Protein AF-A0A830C2A0-F1 (afdb_monomer_lite)

Secondary structure (DSSP, 8-state):
-HHHHHHHHHHHHH-TTS-HHHHHHHHHHHHHHHHHTS-HHHHHHS-TTTGGGTS---------TTS----------

pLDDT: mean 87.61, std 8.6, range [54.91, 97.0]

Radius of gyration: 13.67 Å; chains: 1; bounding box: 34×22×36 Å

Structure (mmCIF, N/CA/C/O backbone):
data_AF-A0A830C2A0-F1
#
_entry.id   AF-A0A830C2A0-F1
#
loop_
_atom_site.group_PDB
_atom_site.id
_atom_site.type_symbol
_atom_site.label_atom_id
_atom_site.label_alt_id
_atom_site.label_comp_id
_atom_site.label_asym_id
_atom_site.label_entity_id
_atom_site.label_seq_id
_atom_site.pdbx_PDB_ins_code
_atom_site.Cartn_x
_atom_site.Cartn_y
_atom_site.Cartn_z
_atom_site.occupancy
_atom_site.B_iso_or_equiv
_atom_site.auth_seq_id
_atom_site.auth_comp_id
_atom_site.auth_asym_id
_atom_site.auth_atom_id
_atom_site.pdbx_PDB_model_num
ATOM 1 N N . ASN A 1 1 ? 14.791 6.166 4.067 1.00 66.94 1 ASN A N 1
ATOM 2 C CA . ASN A 1 1 ? 14.572 6.179 2.598 1.00 66.94 1 ASN A CA 1
ATOM 3 C C . ASN A 1 1 ? 15.104 4.951 1.875 1.00 66.94 1 ASN A C 1
ATOM 5 O O . ASN A 1 1 ? 14.399 4.478 0.999 1.00 66.94 1 ASN A O 1
ATOM 9 N N . GLN A 1 2 ? 16.284 4.408 2.204 1.00 85.69 2 GLN A N 1
ATOM 10 C CA . GLN A 1 2 ? 16.787 3.215 1.497 1.00 85.69 2 GLN A CA 1
ATOM 11 C C . GLN A 1 2 ? 15.942 1.952 1.710 1.00 85.69 2 GLN A C 1
ATOM 13 O O . GLN A 1 2 ? 15.803 1.167 0.784 1.00 85.69 2 GLN A O 1
ATOM 18 N N . GLU A 1 3 ? 15.313 1.803 2.875 1.00 83.38 3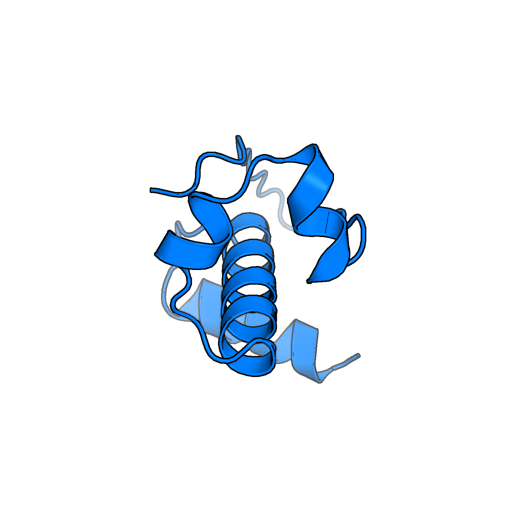 GLU A N 1
ATOM 19 C CA . GLU A 1 3 ? 14.444 0.661 3.193 1.00 83.38 3 GLU A CA 1
ATOM 20 C C . GLU A 1 3 ? 13.298 0.469 2.183 1.00 83.38 3 GLU A C 1
ATOM 22 O O . GLU A 1 3 ? 13.060 -0.640 1.714 1.00 83.38 3 GLU A O 1
ATOM 27 N N . VAL A 1 4 ? 12.629 1.555 1.779 1.00 81.94 4 VAL A N 1
ATOM 28 C CA . VAL A 1 4 ? 11.534 1.493 0.795 1.00 81.94 4 VAL A CA 1
ATOM 29 C C . VAL A 1 4 ? 12.066 1.109 -0.586 1.00 81.94 4 VAL A C 1
ATOM 31 O O . VAL A 1 4 ? 11.433 0.330 -1.292 1.00 81.94 4 VAL A O 1
ATOM 34 N N . VAL A 1 5 ? 13.254 1.601 -0.955 1.00 85.75 5 VAL A N 1
ATOM 35 C CA . VAL A 1 5 ? 13.904 1.239 -2.224 1.00 85.75 5 VAL A CA 1
ATOM 36 C C . VAL A 1 5 ? 14.248 -0.247 -2.238 1.00 85.75 5 VAL A C 1
ATOM 38 O O . VAL A 1 5 ? 13.894 -0.932 -3.192 1.00 85.75 5 VAL A O 1
ATOM 41 N N . SER A 1 6 ? 14.864 -0.765 -1.170 1.00 89.06 6 SER A N 1
ATOM 42 C CA . SER A 1 6 ? 15.178 -2.193 -1.067 1.00 89.06 6 SER A CA 1
ATOM 43 C C . SER A 1 6 ? 13.922 -3.059 -1.062 1.00 89.06 6 SER A C 1
ATOM 45 O O . SER A 1 6 ? 13.921 -4.135 -1.649 1.00 89.06 6 SER A O 1
ATOM 47 N N . HIS A 1 7 ? 12.840 -2.581 -0.440 1.00 88.31 7 HIS A N 1
ATOM 48 C CA . HIS A 1 7 ? 11.575 -3.305 -0.397 1.00 88.31 7 HIS A CA 1
ATOM 49 C C . HIS A 1 7 ? 10.937 -3.410 -1.788 1.00 88.31 7 HIS A C 1
ATOM 51 O O . HIS A 1 7 ? 10.587 -4.502 -2.229 1.00 88.31 7 HIS A O 1
ATOM 57 N N . VAL A 1 8 ? 10.873 -2.296 -2.525 1.00 89.56 8 VAL A N 1
ATOM 58 C CA . VAL A 1 8 ? 10.361 -2.274 -3.904 1.00 89.56 8 VAL A CA 1
ATOM 59 C C . VAL A 1 8 ? 11.242 -3.101 -4.841 1.00 89.56 8 VAL A C 1
ATOM 61 O O . VAL A 1 8 ? 10.711 -3.847 -5.658 1.00 89.56 8 VAL A O 1
ATOM 64 N N . GLN A 1 9 ? 12.571 -3.018 -4.719 1.00 89.94 9 GLN A N 1
ATOM 65 C CA . GLN A 1 9 ? 13.481 -3.843 -5.519 1.00 89.94 9 GLN A CA 1
ATOM 66 C C . GLN A 1 9 ? 13.267 -5.334 -5.255 1.00 89.94 9 GLN A C 1
ATOM 68 O O . GLN A 1 9 ? 13.065 -6.088 -6.202 1.00 89.94 9 GLN A O 1
ATOM 73 N N . ASN A 1 10 ? 13.212 -5.751 -3.986 1.00 93.00 10 ASN A N 1
ATOM 74 C CA . ASN A 1 10 ? 12.952 -7.146 -3.635 1.00 93.00 10 ASN A CA 1
ATOM 75 C C . ASN A 1 10 ? 11.591 -7.632 -4.157 1.00 93.00 10 ASN A C 1
ATOM 77 O O . ASN A 1 10 ? 11.479 -8.758 -4.642 1.00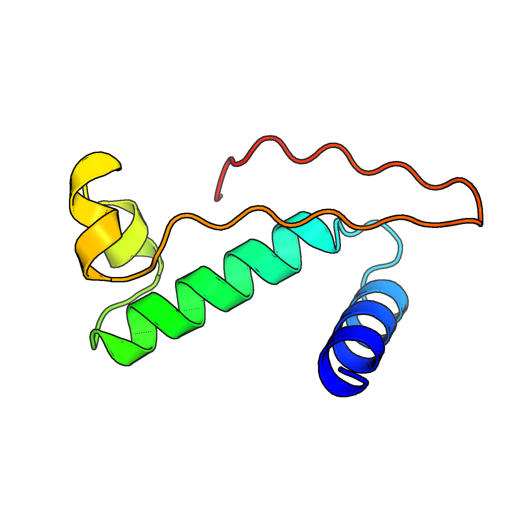 93.00 10 ASN A O 1
ATOM 81 N N . PHE A 1 11 ? 10.562 -6.783 -4.083 1.00 93.12 11 PHE A N 1
ATOM 82 C CA . PHE A 1 11 ? 9.250 -7.089 -4.641 1.00 93.12 1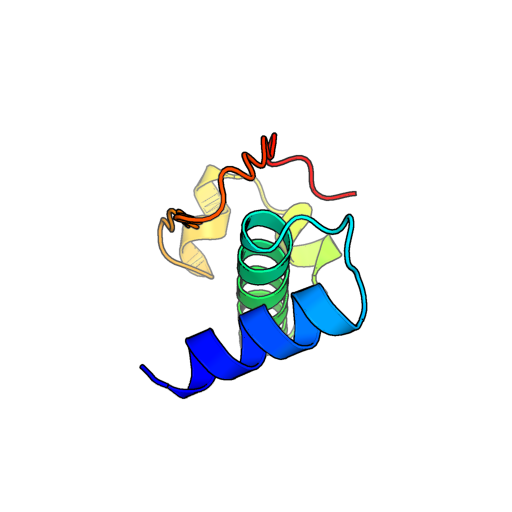1 PHE A CA 1
ATOM 83 C C . PHE A 1 11 ? 9.324 -7.309 -6.156 1.00 93.12 11 PHE A C 1
ATOM 85 O O . PHE A 1 11 ? 8.846 -8.332 -6.634 1.00 93.12 11 PHE A O 1
ATOM 92 N N . LEU A 1 12 ? 9.961 -6.404 -6.903 1.00 91.94 12 LEU A N 1
ATOM 93 C CA . LEU A 1 12 ? 10.089 -6.512 -8.360 1.00 91.94 12 LEU A CA 1
ATOM 94 C C . LEU A 1 12 ? 10.953 -7.706 -8.796 1.00 91.94 12 LEU A C 1
ATOM 96 O O . LEU A 1 12 ? 10.673 -8.311 -9.826 1.00 91.94 12 LEU A O 1
ATOM 100 N N . GLU A 1 13 ? 11.971 -8.080 -8.019 1.00 93.19 13 GLU A N 1
ATOM 101 C CA . GLU A 1 13 ? 12.770 -9.289 -8.271 1.00 93.19 13 GLU A CA 1
ATOM 102 C C . GLU A 1 13 ? 11.935 -10.568 -8.131 1.00 93.19 13 GLU A C 1
ATOM 104 O O . GLU A 1 13 ? 12.073 -11.499 -8.925 1.00 93.19 13 GLU A O 1
ATOM 109 N N . ARG A 1 14 ? 11.056 -10.620 -7.124 1.00 95.00 14 ARG A N 1
ATOM 110 C CA . ARG A 1 14 ? 10.207 -11.788 -6.839 1.00 95.00 14 ARG A CA 1
ATOM 111 C C . ARG A 1 14 ? 8.947 -11.832 -7.698 1.00 95.00 14 ARG A C 1
ATOM 113 O O . ARG A 1 14 ? 8.464 -12.918 -8.011 1.00 95.00 14 ARG A O 1
ATOM 120 N N . PHE A 1 15 ? 8.429 -10.666 -8.068 1.00 92.94 15 PHE A N 1
ATOM 121 C CA . PHE A 1 15 ? 7.210 -10.475 -8.846 1.00 92.94 15 PHE A CA 1
ATOM 122 C C . PHE A 1 15 ? 7.478 -9.486 -9.994 1.00 92.94 15 PHE A C 1
ATOM 124 O O . PHE A 1 15 ? 7.063 -8.328 -9.919 1.00 92.94 15 PHE A O 1
ATOM 131 N N . PRO A 1 16 ? 8.147 -9.923 -11.079 1.00 89.19 16 PRO A N 1
ATOM 132 C CA . PRO A 1 16 ? 8.552 -9.039 -12.179 1.00 89.19 16 PRO A CA 1
ATOM 133 C C . PRO A 1 16 ? 7.394 -8.327 -12.889 1.00 89.19 16 PRO A C 1
ATOM 135 O O . PRO A 1 16 ? 7.591 -7.244 -13.443 1.00 89.19 16 PRO A O 1
ATOM 138 N N . ASP A 1 17 ? 6.204 -8.929 -12.857 1.00 88.62 17 ASP A N 1
ATOM 139 C CA . ASP A 1 17 ? 4.964 -8.399 -13.440 1.00 88.62 17 ASP A CA 1
ATOM 140 C C . ASP A 1 17 ? 4.039 -7.760 -12.389 1.00 88.62 17 ASP A C 1
ATOM 142 O O . ASP A 1 17 ? 2.940 -7.305 -12.708 1.00 88.62 17 ASP A O 1
ATOM 146 N N . GLY A 1 18 ? 4.469 -7.739 -11.125 1.00 89.69 18 GLY A N 1
ATOM 147 C CA . GLY A 1 18 ? 3.719 -7.156 -10.023 1.00 89.69 18 GLY A CA 1
ATOM 148 C C . GLY A 1 18 ? 3.657 -5.632 -10.107 1.00 89.69 18 GLY A C 1
ATOM 149 O O . GLY A 1 18 ? 4.524 -4.978 -10.692 1.00 89.69 18 GLY A O 1
ATOM 150 N N . ASP A 1 19 ? 2.633 -5.059 -9.477 1.00 91.56 19 ASP A N 1
ATOM 151 C CA . ASP A 1 19 ? 2.487 -3.615 -9.324 1.00 91.56 19 ASP A CA 1
ATOM 152 C C . ASP A 1 19 ? 3.083 -3.166 -7.975 1.00 91.56 19 ASP A C 1
ATOM 154 O O . ASP A 1 19 ? 2.492 -3.427 -6.922 1.00 91.56 19 ASP A O 1
ATOM 158 N N . PRO A 1 20 ? 4.252 -2.496 -7.970 1.00 91.50 20 PRO A N 1
ATOM 159 C CA . PRO A 1 20 ? 4.907 -2.083 -6.735 1.00 91.50 20 PRO A CA 1
ATOM 160 C C . PRO A 1 20 ? 4.114 -1.007 -5.985 1.00 91.50 20 PRO A C 1
ATOM 162 O O . PRO A 1 20 ? 4.215 -0.925 -4.763 1.00 91.50 20 PRO A O 1
ATOM 165 N N . ALA A 1 21 ? 3.323 -0.182 -6.681 1.00 90.75 21 ALA A N 1
ATOM 166 C CA . ALA A 1 21 ? 2.505 0.835 -6.031 1.00 90.75 21 ALA A CA 1
ATOM 167 C C . ALA A 1 21 ? 1.344 0.182 -5.272 1.00 90.75 21 ALA A C 1
ATOM 169 O O . ALA A 1 21 ? 1.116 0.507 -4.107 1.00 90.75 21 ALA A O 1
ATOM 170 N N . GLN A 1 22 ? 0.673 -0.785 -5.905 1.00 90.62 22 GLN A N 1
ATOM 171 C CA . GLN A 1 22 ? -0.374 -1.586 -5.268 1.00 90.62 22 GLN A CA 1
ATOM 172 C C . GLN A 1 22 ? 0.166 -2.325 -4.036 1.00 90.62 22 GLN A C 1
ATOM 174 O O . GLN A 1 22 ? -0.430 -2.244 -2.964 1.00 90.62 22 GLN A O 1
ATOM 179 N N . HIS A 1 23 ? 1.331 -2.968 -4.158 1.00 91.19 23 HIS A N 1
ATOM 180 C CA . HIS A 1 23 ? 1.953 -3.690 -3.048 1.00 91.19 23 HIS A CA 1
ATOM 181 C C . HIS A 1 23 ? 2.235 -2.792 -1.831 1.00 91.19 23 HIS A C 1
ATOM 183 O O . HIS A 1 23 ? 1.960 -3.176 -0.695 1.00 91.19 23 HIS A O 1
ATOM 189 N N . LEU A 1 24 ? 2.742 -1.574 -2.055 1.00 91.00 24 LEU A N 1
ATOM 190 C CA . LEU A 1 24 ? 3.001 -0.616 -0.975 1.00 91.00 24 LEU A CA 1
ATOM 191 C C . LEU A 1 24 ? 1.713 -0.145 -0.286 1.00 91.00 24 LEU A C 1
ATOM 193 O O . LEU A 1 24 ? 1.712 0.061 0.929 1.00 91.00 24 LEU A O 1
ATOM 197 N N . ILE A 1 25 ? 0.619 0.022 -1.037 1.00 90.88 25 ILE A N 1
ATOM 198 C CA . ILE A 1 25 ? -0.686 0.346 -0.450 1.00 90.88 25 ILE A CA 1
ATOM 199 C C . ILE A 1 25 ? -1.200 -0.824 0.396 1.00 90.88 25 ILE A C 1
ATOM 201 O O . ILE A 1 25 ? -1.643 -0.605 1.522 1.00 90.88 25 ILE A O 1
ATOM 205 N N . GLU A 1 26 ? -1.120 -2.058 -0.102 1.00 91.50 26 GLU A N 1
ATOM 206 C CA . GLU A 1 26 ? -1.531 -3.246 0.654 1.00 91.50 26 GLU A CA 1
ATOM 207 C C . GLU A 1 26 ? -0.737 -3.375 1.952 1.00 91.50 26 GLU A C 1
ATOM 209 O O . GLU A 1 26 ? -1.324 -3.511 3.023 1.00 91.50 26 GLU A O 1
ATOM 214 N N . GLU A 1 27 ? 0.590 -3.249 1.893 1.00 92.12 27 GLU A N 1
ATOM 215 C CA . GLU A 1 27 ? 1.434 -3.311 3.083 1.00 92.12 27 GLU A CA 1
ATOM 216 C C . GLU A 1 27 ? 1.066 -2.228 4.110 1.00 92.12 27 GLU A C 1
ATOM 218 O O . GLU A 1 27 ? 1.011 -2.497 5.316 1.00 92.12 27 GLU A O 1
ATOM 223 N N . LEU A 1 28 ? 0.774 -1.009 3.649 1.00 91.75 28 LEU A N 1
ATOM 224 C CA . LEU A 1 28 ? 0.311 0.073 4.511 1.00 91.75 28 LEU A CA 1
ATOM 225 C C . LEU A 1 28 ? -0.995 -0.294 5.220 1.00 91.75 28 LEU A C 1
ATOM 227 O O . LEU A 1 28 ? -1.101 -0.120 6.437 1.00 91.75 28 LEU A O 1
ATOM 231 N N . LEU A 1 29 ? -1.966 -0.826 4.481 1.00 92.62 29 LEU A N 1
ATOM 232 C CA . LEU A 1 29 ? -3.262 -1.227 5.022 1.00 92.62 29 LEU A CA 1
ATOM 233 C C . LEU A 1 29 ? -3.134 -2.415 5.986 1.00 92.62 29 LEU A C 1
ATOM 235 O O . LEU A 1 29 ? -3.716 -2.374 7.069 1.00 92.62 29 LEU A O 1
ATOM 239 N N . PHE A 1 30 ? -2.303 -3.416 5.678 1.00 95.06 30 PHE A N 1
ATOM 240 C CA . PHE A 1 30 ? -1.982 -4.510 6.603 1.00 95.06 30 PHE A CA 1
ATOM 241 C C . PHE A 1 30 ? -1.375 -3.990 7.909 1.00 95.06 30 PHE A C 1
ATOM 243 O O . PHE A 1 30 ? -1.748 -4.424 9.002 1.00 95.06 30 PHE A O 1
ATOM 250 N N . ARG A 1 31 ? -0.439 -3.036 7.826 1.00 94.50 31 ARG A N 1
ATOM 251 C CA . ARG A 1 31 ? 0.170 -2.417 9.012 1.00 94.50 31 ARG A CA 1
ATOM 252 C C . ARG A 1 31 ? -0.858 -1.617 9.819 1.00 94.50 31 ARG A C 1
ATOM 254 O O . ARG A 1 31 ? -0.816 -1.687 11.049 1.00 94.50 31 ARG A O 1
ATOM 261 N N . ALA A 1 32 ? -1.766 -0.897 9.158 1.00 95.44 32 ALA A N 1
ATOM 262 C CA . ALA A 1 32 ? -2.846 -0.151 9.803 1.00 95.44 32 ALA A CA 1
ATOM 263 C C . ALA A 1 32 ? -3.824 -1.085 10.536 1.00 95.44 32 ALA A C 1
ATOM 265 O O . ALA A 1 32 ? -4.070 -0.890 11.727 1.00 95.44 32 ALA A O 1
ATOM 266 N N . ALA A 1 33 ? -4.290 -2.143 9.867 1.00 96.44 33 ALA A N 1
ATOM 267 C CA . ALA A 1 33 ? -5.165 -3.162 10.445 1.00 96.44 33 ALA A CA 1
ATOM 268 C C . ALA A 1 33 ? -4.518 -3.825 11.671 1.00 96.44 33 ALA A C 1
ATOM 270 O O . ALA A 1 33 ? -5.075 -3.802 12.771 1.00 96.44 33 ALA A O 1
ATOM 271 N N . ARG A 1 34 ? -3.264 -4.280 11.535 1.00 96.75 34 ARG A N 1
ATOM 272 C CA . ARG A 1 34 ? -2.505 -4.884 12.640 1.00 96.75 34 ARG A CA 1
ATOM 273 C C . ARG A 1 34 ? -2.347 -3.938 13.829 1.00 96.75 34 ARG A C 1
ATOM 275 O O . ARG A 1 34 ? -2.460 -4.372 14.971 1.00 96.75 34 ARG A O 1
ATOM 282 N N . LYS A 1 35 ? -2.081 -2.650 13.586 1.00 96.56 35 LYS A N 1
ATOM 283 C CA . LYS A 1 35 ? -1.963 -1.638 14.651 1.00 96.56 35 LYS A CA 1
ATOM 284 C C . LYS A 1 35 ? -3.293 -1.413 15.376 1.00 96.56 35 LYS A C 1
ATOM 286 O O . LYS A 1 35 ? -3.286 -1.111 16.565 1.00 96.56 35 LYS A O 1
ATOM 291 N N . ALA A 1 36 ? -4.405 -1.569 14.669 1.00 96.19 36 ALA A N 1
ATOM 292 C CA . ALA A 1 36 ? -5.750 -1.465 15.216 1.00 96.19 36 ALA A CA 1
ATOM 293 C C . ALA A 1 36 ? -6.265 -2.773 15.846 1.00 96.19 36 ALA A C 1
ATOM 295 O O . ALA A 1 36 ? -7.353 -2.777 16.416 1.00 96.19 36 ALA A O 1
ATOM 296 N N . GLY A 1 37 ? -5.486 -3.858 15.776 1.00 97.00 37 GLY A N 1
ATOM 297 C CA . GLY A 1 37 ? -5.853 -5.158 16.334 1.00 97.00 37 GLY A CA 1
ATOM 298 C C . GLY A 1 37 ? -6.914 -5.908 15.526 1.00 97.00 37 GLY A C 1
ATOM 299 O O . GLY A 1 37 ? -7.663 -6.676 16.120 1.00 97.00 37 GLY A O 1
ATOM 300 N N . MET A 1 38 ? -6.986 -5.678 14.211 1.00 97.00 38 MET A N 1
ATOM 301 C CA . MET A 1 38 ? -7.952 -6.311 13.302 1.00 97.00 38 MET A CA 1
ATOM 302 C C . MET A 1 38 ? -7.270 -6.898 12.059 1.00 97.00 38 MET A C 1
ATOM 304 O O . MET A 1 38 ? -6.106 -6.588 11.773 1.00 97.00 38 MET A O 1
ATOM 308 N N . ASP A 1 39 ? -7.992 -7.739 11.323 1.00 95.69 39 ASP A N 1
ATOM 309 C CA . ASP A 1 39 ? -7.569 -8.247 10.020 1.00 95.69 39 ASP A CA 1
ATOM 310 C C . ASP A 1 39 ? -7.680 -7.174 8.923 1.00 95.69 39 ASP A C 1
ATOM 312 O O . ASP A 1 39 ? -8.439 -6.207 9.013 1.00 95.69 39 ASP A O 1
ATOM 316 N N . PHE A 1 40 ? -6.905 -7.346 7.853 1.00 93.62 40 PHE A N 1
ATOM 317 C CA . PHE A 1 40 ? -6.949 -6.472 6.684 1.00 93.62 40 PHE A CA 1
ATOM 318 C C . PHE A 1 40 ? -8.345 -6.393 6.054 1.00 93.62 40 PHE A C 1
ATOM 320 O O . PHE A 1 40 ? -8.788 -5.295 5.719 1.00 93.62 40 PHE A O 1
ATOM 327 N N . HIS A 1 41 ? -9.059 -7.515 5.937 1.00 93.62 41 HIS A N 1
ATOM 328 C CA . HIS A 1 41 ? -10.399 -7.521 5.347 1.00 93.62 41 HIS A CA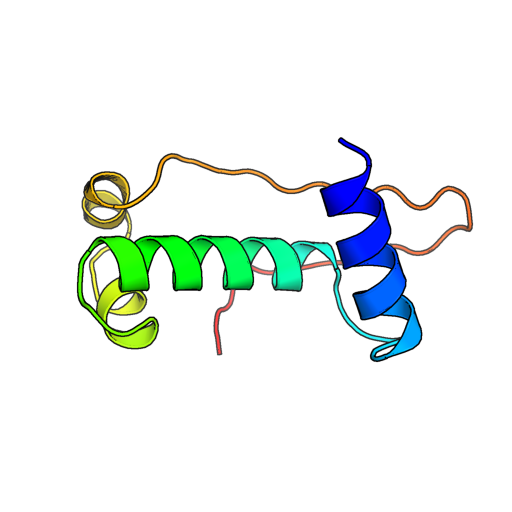 1
ATOM 329 C C . HIS A 1 41 ? -11.400 -6.786 6.244 1.00 93.62 41 HIS A C 1
ATOM 331 O O . HIS A 1 41 ? -12.236 -6.043 5.741 1.00 93.62 41 HIS A O 1
ATOM 337 N N . GLU A 1 42 ? -11.247 -6.881 7.570 1.00 95.50 42 GLU A N 1
ATOM 338 C CA . GLU A 1 42 ? -12.068 -6.119 8.518 1.00 95.50 42 GLU A CA 1
ATOM 339 C C . GLU A 1 42 ? -11.858 -4.606 8.349 1.00 95.50 42 GLU A C 1
ATOM 341 O O . GLU A 1 42 ? -12.824 -3.846 8.343 1.00 95.50 42 GLU A O 1
ATOM 346 N N . LEU A 1 43 ? -10.614 -4.155 8.132 1.00 94.69 43 LEU A N 1
ATOM 347 C CA . LEU A 1 43 ? -10.325 -2.753 7.807 1.00 94.69 43 LEU A CA 1
ATOM 348 C C . LEU A 1 43 ? -10.970 -2.330 6.471 1.00 94.69 43 LEU A C 1
ATOM 350 O O . LEU A 1 43 ? -11.423 -1.190 6.337 1.00 94.69 43 LEU A O 1
ATOM 354 N N . LEU A 1 44 ? -11.014 -3.223 5.476 1.00 91.25 44 LEU A N 1
ATOM 355 C CA . LEU A 1 44 ? -11.654 -2.964 4.183 1.00 91.25 44 LEU A CA 1
ATOM 356 C C . LEU A 1 44 ? -13.186 -2.970 4.249 1.00 91.25 44 LEU A C 1
ATOM 358 O O . LEU A 1 44 ? -13.816 -2.270 3.460 1.00 91.25 44 LEU A O 1
ATOM 362 N N . ASP A 1 45 ? -13.804 -3.670 5.188 1.00 94.06 45 ASP A N 1
ATOM 363 C CA . ASP A 1 45 ? -15.261 -3.634 5.355 1.00 94.06 45 ASP A CA 1
ATOM 364 C C . ASP A 1 45 ? -15.746 -2.316 5.984 1.00 94.06 45 ASP A C 1
ATOM 366 O O . ASP A 1 45 ? -16.910 -1.930 5.841 1.00 94.06 45 ASP A O 1
ATOM 370 N N . ILE A 1 46 ? -14.847 -1.559 6.624 1.00 93.31 46 ILE A N 1
ATOM 371 C CA . ILE A 1 46 ? -15.156 -0.232 7.165 1.00 93.31 46 ILE A CA 1
ATOM 372 C C . ILE A 1 46 ? -15.483 0.732 6.0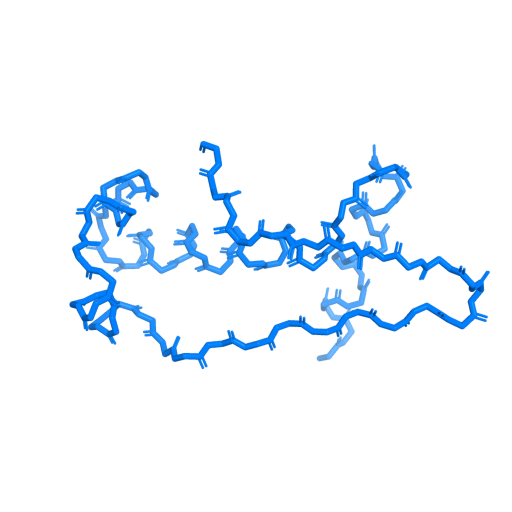09 1.00 93.31 46 ILE A C 1
ATOM 374 O O . ILE A 1 46 ? -14.740 0.788 5.022 1.00 93.31 46 ILE A O 1
ATOM 378 N N . PRO A 1 47 ? -16.548 1.550 6.106 1.00 92.50 47 PRO A N 1
ATOM 379 C CA . PRO A 1 47 ? -16.854 2.563 5.100 1.00 92.50 47 PRO A CA 1
ATOM 380 C C . PRO A 1 47 ? -15.668 3.503 4.846 1.00 92.50 47 PRO A C 1
ATOM 382 O O . PRO A 1 47 ? -15.009 3.955 5.779 1.00 92.50 47 PRO A O 1
ATOM 385 N N . GLN A 1 48 ? -15.407 3.842 3.579 1.00 83.25 48 GLN A N 1
ATOM 386 C CA . GLN A 1 48 ? -14.205 4.584 3.165 1.00 83.25 48 GLN A CA 1
ATOM 387 C C . GLN A 1 48 ? -13.956 5.875 3.974 1.00 83.25 48 GLN A C 1
ATOM 389 O O . GLN A 1 48 ? -12.811 6.177 4.298 1.00 83.25 48 GLN A O 1
ATOM 394 N N . GLY A 1 49 ? -15.007 6.620 4.336 1.00 85.81 49 GLY A N 1
ATOM 395 C CA . GLY A 1 49 ? -14.882 7.834 5.153 1.00 85.81 49 GLY A CA 1
ATOM 396 C C . GLY A 1 49 ? -14.439 7.574 6.599 1.00 85.81 49 GLY A C 1
ATOM 397 O O . GLY A 1 49 ? -13.713 8.384 7.171 1.00 85.81 49 GLY A O 1
ATOM 398 N N . ASP A 1 50 ? -14.823 6.431 7.171 1.00 92.25 50 ASP A N 1
ATOM 399 C CA . ASP A 1 50 ? -14.466 6.031 8.534 1.00 92.25 50 ASP A CA 1
ATOM 400 C C . ASP A 1 50 ? -13.063 5.421 8.630 1.00 92.25 50 ASP A C 1
ATOM 402 O O . ASP A 1 50 ? -12.437 5.502 9.691 1.00 92.25 50 ASP A O 1
ATOM 406 N N . ARG A 1 51 ? -12.524 4.877 7.528 1.00 91.50 51 ARG A N 1
ATOM 407 C CA . ARG A 1 51 ? -11.169 4.291 7.493 1.00 91.50 51 ARG A CA 1
ATOM 408 C C . ARG A 1 51 ? -10.068 5.279 7.879 1.00 91.50 51 ARG A C 1
ATOM 410 O O . ARG A 1 51 ? -9.043 4.865 8.416 1.00 91.50 51 ARG A O 1
ATOM 417 N N . ARG A 1 52 ? -10.308 6.586 7.711 1.00 90.50 52 ARG A N 1
ATOM 418 C CA . ARG A 1 52 ? -9.386 7.660 8.121 1.00 90.50 52 ARG A CA 1
ATOM 419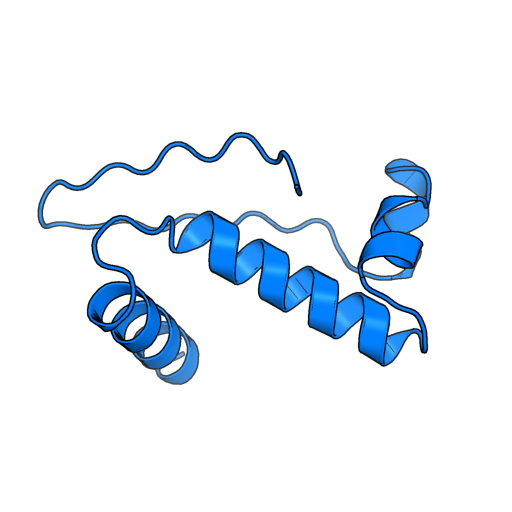 C C . ARG A 1 52 ? -9.025 7.650 9.613 1.00 90.50 52 ARG A C 1
ATOM 421 O O . ARG A 1 52 ? -8.046 8.263 10.013 1.00 90.50 52 ARG A O 1
ATOM 428 N N . LYS A 1 53 ? -9.797 6.949 10.455 1.00 93.00 53 LYS A N 1
ATOM 429 C CA . LYS A 1 53 ? -9.474 6.743 11.880 1.00 93.00 53 LYS A CA 1
ATOM 430 C C . LYS A 1 53 ? -8.282 5.797 12.096 1.00 93.00 53 LYS A C 1
ATOM 432 O O . LYS A 1 53 ? -7.721 5.779 13.188 1.00 93.00 53 LYS A O 1
ATOM 437 N N . TYR A 1 54 ? -7.910 5.016 11.081 1.00 93.94 54 TYR A N 1
ATOM 438 C CA . TYR A 1 54 ? -6.899 3.957 11.162 1.00 93.94 54 TYR A CA 1
ATOM 439 C C . TYR A 1 54 ? -5.636 4.270 10.350 1.00 93.94 54 TYR A C 1
ATOM 441 O O . TYR A 1 54 ? -4.547 3.825 10.716 1.00 93.94 54 TYR A O 1
ATOM 449 N N . HIS A 1 55 ? -5.765 5.051 9.277 1.00 92.12 55 HIS A N 1
ATOM 450 C CA . HIS A 1 55 ? -4.656 5.547 8.463 1.00 92.12 55 HIS A CA 1
ATOM 451 C C . HIS A 1 55 ? -4.992 6.928 7.873 1.00 92.12 55 HIS A C 1
ATOM 453 O O . HIS A 1 55 ? -6.162 7.248 7.683 1.00 92.12 55 HIS A O 1
ATOM 459 N N . ASP A 1 56 ? -3.981 7.721 7.520 1.00 88.00 56 ASP A N 1
ATOM 460 C CA . ASP A 1 56 ? -4.173 8.987 6.796 1.00 88.00 56 ASP A CA 1
ATOM 461 C C . ASP A 1 56 ? -4.479 8.757 5.303 1.00 88.00 56 ASP A C 1
ATOM 463 O O . ASP A 1 56 ? -4.384 7.634 4.797 1.00 88.00 56 ASP A O 1
ATOM 467 N N . ASP A 1 57 ? -4.840 9.816 4.573 1.00 86.38 57 ASP A N 1
ATOM 468 C CA . ASP A 1 57 ? -4.924 9.761 3.110 1.00 86.38 57 ASP A CA 1
ATOM 469 C C . ASP A 1 57 ? -3.511 9.593 2.522 1.00 86.38 57 ASP A C 1
ATOM 471 O O . ASP A 1 57 ? -2.620 10.408 2.770 1.00 86.38 57 ASP A O 1
ATOM 475 N N . VAL A 1 58 ? -3.298 8.545 1.721 1.00 85.12 58 VAL A N 1
ATOM 476 C CA . VAL A 1 58 ? -1.986 8.223 1.141 1.00 85.12 58 VAL A CA 1
ATOM 477 C C . VAL A 1 58 ? -2.082 8.097 -0.373 1.00 85.12 58 VAL A C 1
ATOM 479 O O . VAL A 1 58 ? -3.011 7.504 -0.911 1.00 85.12 58 VAL A O 1
ATOM 482 N N . THR A 1 59 ? -1.090 8.650 -1.068 1.00 85.56 59 THR A N 1
ATOM 483 C CA . THR A 1 59 ? -0.875 8.451 -2.505 1.00 85.56 59 THR A CA 1
ATOM 484 C C . THR A 1 59 ? 0.505 7.841 -2.709 1.00 85.56 59 THR A C 1
ATOM 486 O O . THR A 1 59 ? 1.495 8.378 -2.213 1.00 85.56 59 THR A O 1
ATOM 489 N N . VAL A 1 60 ? 0.579 6.734 -3.448 1.00 86.69 60 VAL A N 1
ATOM 490 C CA . VAL A 1 60 ? 1.842 6.096 -3.836 1.00 86.69 60 VAL A CA 1
ATOM 491 C C . VAL A 1 60 ? 2.052 6.302 -5.331 1.00 86.69 60 VAL A C 1
ATOM 493 O O . VAL A 1 60 ? 1.193 5.962 -6.138 1.00 86.69 60 VAL A O 1
ATOM 496 N N . MET A 1 61 ? 3.207 6.855 -5.697 1.00 85.88 61 MET A N 1
ATOM 497 C CA . MET A 1 61 ? 3.639 6.999 -7.084 1.00 85.88 61 MET A CA 1
ATOM 498 C C . MET A 1 61 ? 5.000 6.328 -7.244 1.00 85.88 61 MET A C 1
ATOM 500 O O . MET A 1 61 ? 5.967 6.724 -6.595 1.00 85.88 61 MET A O 1
ATOM 504 N N . VAL A 1 62 ? 5.075 5.323 -8.116 1.00 84.44 62 VAL A N 1
ATOM 505 C CA . VAL A 1 62 ? 6.331 4.660 -8.481 1.00 84.44 62 VAL A CA 1
ATOM 506 C C . VAL A 1 62 ? 6.714 5.106 -9.886 1.00 84.44 62 VAL A C 1
ATOM 508 O O . VAL A 1 62 ? 5.952 4.919 -10.831 1.00 84.44 62 VAL A O 1
ATOM 511 N N . VAL A 1 63 ? 7.894 5.711 -10.022 1.00 82.56 63 VAL A N 1
ATOM 512 C CA . VAL A 1 63 ? 8.422 6.187 -11.306 1.00 82.56 63 VAL A CA 1
ATOM 513 C C . VAL A 1 63 ? 9.607 5.313 -11.695 1.00 82.56 63 VAL A C 1
ATOM 515 O O . VAL A 1 63 ? 10.637 5.336 -11.025 1.00 82.56 63 VAL A O 1
ATOM 518 N N . SER A 1 64 ? 9.462 4.553 -12.782 1.00 79.00 64 SER A N 1
ATOM 519 C CA . SER A 1 64 ? 10.579 3.851 -13.416 1.00 79.00 64 SER A CA 1
ATOM 520 C C . SER A 1 64 ? 11.117 4.682 -14.575 1.00 79.00 64 SER A C 1
ATOM 522 O O . SER A 1 64 ? 10.374 5.056 -15.482 1.00 79.00 64 SER A O 1
ATOM 524 N N . LEU A 1 65 ? 12.424 4.942 -14.566 1.00 83.12 65 LEU A N 1
ATOM 525 C CA . LEU A 1 65 ? 13.112 5.592 -15.686 1.00 83.12 65 LEU A CA 1
ATOM 526 C C . LEU A 1 65 ? 13.422 4.611 -16.830 1.00 83.12 65 LEU A C 1
ATOM 528 O O . LEU A 1 65 ? 13.827 5.033 -17.907 1.00 83.12 65 LEU A O 1
ATOM 532 N N . GLU A 1 66 ? 13.190 3.315 -16.615 1.00 80.50 66 GLU A N 1
ATOM 533 C CA . GLU A 1 66 ? 13.400 2.244 -17.597 1.00 80.50 66 GLU A CA 1
ATOM 534 C C . GLU A 1 66 ? 12.151 1.983 -18.462 1.00 80.50 66 GLU A C 1
ATOM 536 O O . GLU A 1 66 ? 12.145 1.084 -19.300 1.00 80.50 66 GLU A O 1
ATOM 541 N N . GLY A 1 67 ? 11.086 2.779 -18.290 1.00 76.50 67 GLY A N 1
ATOM 542 C CA . GLY A 1 67 ? 9.935 2.813 -19.200 1.00 76.50 67 GLY A CA 1
ATOM 543 C C . GLY A 1 67 ? 8.754 1.910 -18.833 1.00 76.50 67 GLY A C 1
ATOM 544 O O . GLY A 1 67 ? 7.845 1.749 -19.647 1.00 76.50 67 GLY A O 1
ATOM 545 N N . ARG A 1 68 ? 8.713 1.334 -17.624 1.00 79.44 68 ARG A N 1
ATOM 546 C CA . ARG A 1 68 ? 7.529 0.595 -17.149 1.00 79.44 68 ARG A CA 1
ATOM 547 C C . ARG A 1 68 ? 6.486 1.536 -16.550 1.00 79.44 68 ARG A C 1
ATOM 549 O O . ARG A 1 68 ? 6.814 2.394 -15.733 1.00 79.44 68 ARG A O 1
ATOM 556 N N . ILE A 1 69 ? 5.227 1.337 -16.940 1.00 80.69 69 ILE A N 1
ATOM 557 C CA . ILE A 1 69 ? 4.067 2.051 -16.398 1.00 80.69 69 ILE A CA 1
ATOM 558 C C . ILE A 1 69 ? 3.126 1.028 -15.775 1.00 80.69 69 ILE A C 1
ATOM 560 O O . ILE A 1 69 ? 2.612 0.150 -16.469 1.00 80.69 69 ILE A O 1
ATOM 564 N N . TRP A 1 70 ? 2.856 1.196 -14.486 1.00 85.31 70 TRP A N 1
ATOM 565 C CA . TRP A 1 70 ? 1.820 0.458 -13.774 1.00 85.31 70 TRP A CA 1
ATOM 566 C C . TRP A 1 70 ? 0.543 1.294 -13.703 1.00 85.31 70 TRP A C 1
ATOM 568 O O . TRP A 1 70 ? 0.590 2.520 -13.584 1.00 85.31 70 TRP A O 1
ATOM 578 N N . LYS A 1 71 ? -0.610 0.632 -13.817 1.00 79.62 71 LYS A N 1
ATOM 579 C CA . LYS A 1 71 ? -1.928 1.255 -13.670 1.00 79.62 71 LYS A CA 1
ATOM 580 C C . LYS A 1 71 ? -2.719 0.488 -12.624 1.00 79.62 71 LYS A C 1
ATOM 582 O O . LYS A 1 71 ? -3.419 -0.467 -12.952 1.00 79.62 71 LYS A O 1
ATOM 587 N N . SER A 1 72 ? -2.633 0.941 -11.383 1.00 75.62 72 SER A N 1
ATOM 588 C CA . SER A 1 72 ? -3.413 0.400 -10.277 1.00 75.62 72 SER A CA 1
ATOM 589 C C . SER A 1 72 ? -4.773 1.102 -10.238 1.00 75.62 72 SER A C 1
ATOM 591 O O . SER A 1 72 ? -4.867 2.311 -10.028 1.00 75.62 72 SER A O 1
ATOM 593 N N . SER A 1 73 ? -5.859 0.361 -10.444 1.00 67.94 73 SER A N 1
ATOM 594 C CA . SER A 1 73 ? -7.164 0.770 -9.918 1.00 67.94 73 SER A CA 1
ATOM 595 C C . SER A 1 73 ? -7.202 0.246 -8.494 1.00 67.94 73 SER A C 1
ATOM 597 O O . SER A 1 73 ? -7.001 -0.956 -8.372 1.00 67.94 73 SER A O 1
ATOM 599 N N . GLY A 1 74 ? -7.420 1.075 -7.467 1.00 64.25 74 GLY A N 1
ATOM 600 C CA . GLY A 1 74 ? -7.404 0.690 -6.038 1.00 64.25 74 GLY A CA 1
ATOM 601 C C . GLY A 1 74 ? -8.479 -0.326 -5.619 1.00 64.25 74 GLY A C 1
ATOM 602 O O . GLY A 1 74 ? -9.243 -0.092 -4.688 1.00 64.25 74 GLY A O 1
ATOM 603 N N . LYS A 1 75 ? -8.577 -1.428 -6.357 1.00 64.88 75 LYS A N 1
ATOM 604 C CA . LYS A 1 75 ? -9.375 -2.611 -6.112 1.00 64.88 75 LYS A CA 1
ATOM 605 C C . LYS A 1 75 ? -8.493 -3.520 -5.277 1.00 64.88 75 LYS A C 1
ATOM 607 O O . LYS A 1 75 ? -7.537 -4.097 -5.783 1.00 64.88 75 LYS A O 1
ATOM 612 N N . TYR A 1 76 ? -8.802 -3.578 -3.998 1.00 65.38 76 TYR A N 1
ATOM 613 C CA . TYR A 1 76 ? -8.258 -4.580 -3.100 1.00 65.38 76 TYR A CA 1
ATOM 614 C C . TYR A 1 76 ? -9.063 -5.861 -3.359 1.00 65.38 76 TYR A C 1
ATOM 616 O O . TYR A 1 76 ? -10.295 -5.788 -3.381 1.00 65.38 76 TYR A O 1
ATOM 624 N N . LEU A 1 77 ? -8.384 -6.956 -3.717 1.00 54.91 77 LEU A N 1
ATOM 625 C CA . LEU A 1 77 ? -9.011 -8.269 -3.929 1.00 54.91 77 LEU A CA 1
ATOM 626 C C . LEU A 1 77 ? -9.439 -8.886 -2.598 1.00 54.91 77 LEU A C 1
ATOM 628 O O . LEU A 1 77 ? -8.697 -8.684 -1.612 1.00 54.91 77 LEU A O 1
#

Sequence (77 aa):
NQEVVSHVQNFLERFPDGDPAQHLIEELLFRAARKAGMDFHELLDIPQGDRRKYHDDVTVMVVSLEGRIWKSSGKYL

Organism: NCBI:txid374723

InterPro domains:
  IPR036457 PPM-type phosphatase-like domain superfamily [G3DSA:3.60.40.10] (1-73)

Foldseek 3Di:
DVVLVVVLVVCCVVPVPDDSQLVVVQVVLQVLQVVVVHGSVVLVVPPPVVNCVRPNDDDGDDDDPVDDDDDDDNDDD